Protein AF-A0AA35IEH1-F1 (afdb_monomer_lite)

pLDDT: mean 81.23, std 16.22, range [25.69, 96.12]

Foldseek 3Di:
DDDDDDDPDPPPDDQDDDPDVVVVVVCVLVVNDDDDDDCVVCVVCVVVVSDDDPDDDDDDPDDDDDDDDPVCPPPPVVVVVVVVVVVVD

Sequence (89 aa):
MVFAPWPATPVDAPGAELRLTSHLIQAVRAGIGIGLVPRILVEEELAKAELYSPGGAFASQRSYYLIYPPRNEALPSLRAFRSWLLEQI

Structure (mmCIF, N/CA/C/O backbone):
data_AF-A0AA35IEH1-F1
#
_entry.id   AF-A0AA35IEH1-F1
#
loop_
_atom_site.group_PDB
_atom_site.id
_atom_site.type_symbol
_atom_site.label_atom_id
_atom_site.label_alt_id
_atom_site.label_comp_id
_atom_site.label_asym_id
_atom_site.label_entity_id
_atom_site.label_seq_id
_atom_site.pdbx_PDB_ins_code
_atom_site.Cartn_x
_atom_site.Cartn_y
_atom_site.Cartn_z
_atom_site.occupancy
_atom_site.B_iso_or_equiv
_atom_site.auth_seq_id
_atom_site.auth_comp_id
_atom_site.auth_asym_id
_atom_site.auth_atom_id
_atom_site.pdbx_PDB_model_num
ATOM 1 N N . MET A 1 1 ? -20.852 2.602 19.941 1.00 33.91 1 MET A N 1
ATOM 2 C CA . MET A 1 1 ? -20.887 3.973 20.490 1.00 33.91 1 MET A CA 1
ATOM 3 C C . MET A 1 1 ? -20.902 3.880 22.010 1.00 33.91 1 MET A C 1
ATOM 5 O O . MET A 1 1 ? -21.933 3.533 22.560 1.00 33.91 1 MET A O 1
ATOM 9 N N . VAL A 1 2 ? -19.755 4.121 22.652 1.00 25.69 2 VAL A N 1
ATOM 10 C CA . VAL A 1 2 ? -19.599 4.463 24.079 1.00 25.69 2 VAL A CA 1
ATOM 11 C C . VAL A 1 2 ? -18.372 5.378 24.129 1.00 25.69 2 VAL A C 1
ATOM 13 O O . VAL A 1 2 ? -17.293 4.961 23.720 1.00 25.69 2 VAL A O 1
ATOM 16 N N . PHE A 1 3 ? -18.555 6.636 24.531 1.00 38.72 3 PHE A N 1
ATOM 17 C CA . PHE A 1 3 ? -17.480 7.614 24.720 1.00 38.72 3 PHE A CA 1
ATOM 18 C C . PHE A 1 3 ? -17.166 7.704 26.216 1.00 38.72 3 PHE A C 1
ATOM 20 O O . PHE A 1 3 ? -18.071 7.930 27.017 1.00 38.72 3 PHE A O 1
ATOM 27 N N . ALA A 1 4 ? -15.895 7.560 26.589 1.00 34.34 4 ALA A N 1
ATOM 28 C CA . ALA A 1 4 ? -15.389 8.109 27.844 1.00 34.34 4 ALA A CA 1
ATOM 29 C C . ALA A 1 4 ? -15.115 9.618 27.650 1.00 34.34 4 ALA A C 1
ATOM 31 O O . ALA A 1 4 ? -14.790 10.027 26.530 1.00 34.34 4 ALA A O 1
ATOM 32 N N . PRO A 1 5 ? -15.264 10.459 28.690 1.00 40.03 5 PRO A N 1
ATOM 33 C CA . PRO A 1 5 ? -15.059 11.898 28.572 1.00 40.03 5 PRO A CA 1
ATOM 34 C C . PRO A 1 5 ? -13.593 12.209 28.246 1.00 40.03 5 PRO A C 1
ATOM 36 O O . PRO A 1 5 ? -12.675 11.740 28.916 1.00 40.03 5 PRO A O 1
ATOM 39 N N . TRP A 1 6 ? -13.390 13.011 27.203 1.00 60.22 6 TRP A N 1
ATOM 40 C CA . TRP A 1 6 ?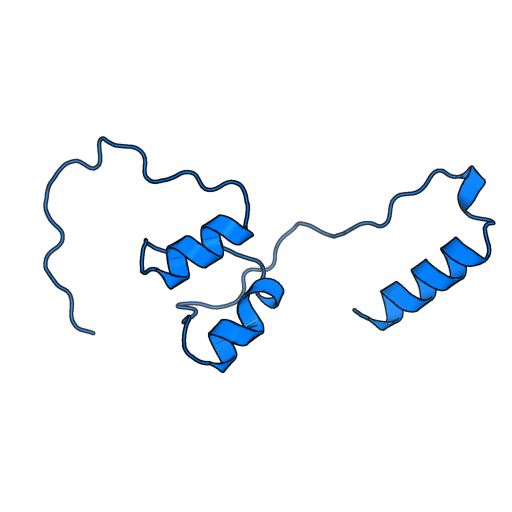 -12.093 13.567 26.827 1.00 60.22 6 TRP A CA 1
ATOM 41 C C . TRP A 1 6 ? -11.571 14.475 27.957 1.00 60.22 6 TRP A C 1
ATOM 43 O O . TRP A 1 6 ? -12.311 15.371 28.375 1.00 60.22 6 TRP A O 1
ATOM 53 N N . PRO A 1 7 ? -10.343 14.295 28.483 1.00 49.25 7 PRO A N 1
ATOM 54 C CA . PRO A 1 7 ? -9.817 15.208 29.487 1.00 49.25 7 PRO A CA 1
ATOM 55 C C . PRO A 1 7 ? -9.520 16.566 28.840 1.00 49.25 7 PRO A C 1
ATOM 57 O O . PRO A 1 7 ? -8.827 16.664 27.830 1.00 49.25 7 PRO A O 1
ATOM 60 N N . ALA A 1 8 ? -10.055 17.630 29.437 1.00 52.91 8 ALA A N 1
ATOM 61 C CA . ALA A 1 8 ? -9.873 19.021 29.029 1.00 52.91 8 ALA A CA 1
ATOM 62 C C . ALA A 1 8 ? -8.485 19.579 29.416 1.00 52.91 8 ALA A C 1
ATOM 64 O O . ALA A 1 8 ? -8.377 20.682 29.947 1.00 52.91 8 ALA A O 1
ATOM 65 N N . THR A 1 9 ? -7.416 18.815 29.189 1.00 56.47 9 THR A N 1
ATOM 66 C CA . THR A 1 9 ? -6.040 19.319 29.288 1.00 56.47 9 THR A CA 1
ATOM 67 C C . THR A 1 9 ? -5.594 19.830 27.919 1.00 56.47 9 THR A C 1
ATOM 69 O O . THR A 1 9 ? -5.822 19.125 26.931 1.00 56.47 9 THR A O 1
ATOM 72 N N . PRO A 1 10 ? -4.955 21.010 27.821 1.00 50.88 10 PRO A N 1
ATOM 73 C CA . PRO A 1 10 ? -4.354 21.457 26.570 1.00 50.88 10 PRO A CA 1
ATOM 74 C C . PRO A 1 10 ? -3.369 20.390 26.087 1.00 50.88 10 PRO A C 1
ATOM 76 O O . PRO A 1 10 ? -2.522 19.925 26.852 1.00 50.88 10 PRO A O 1
ATOM 79 N N . VAL A 1 11 ? -3.504 19.955 24.834 1.00 61.53 11 VAL A N 1
ATOM 80 C CA . VAL A 1 11 ? -2.551 19.036 24.197 1.00 61.53 11 VAL A CA 1
ATOM 81 C C . VAL A 1 11 ? -1.333 19.866 23.782 1.00 61.53 11 VAL A C 1
ATOM 83 O O . VAL A 1 11 ? -1.106 20.111 22.604 1.00 61.53 11 VAL A O 1
ATOM 86 N N . ASP A 1 12 ? -0.584 20.364 24.767 1.00 55.84 12 ASP A N 1
ATOM 87 C CA . ASP A 1 12 ? 0.607 21.197 24.532 1.00 55.84 12 ASP A CA 1
ATOM 88 C C . ASP A 1 12 ? 1.863 20.346 24.268 1.00 55.84 12 ASP A C 1
ATOM 90 O O . ASP A 1 12 ? 2.920 20.868 23.916 1.00 55.84 12 ASP A O 1
ATOM 94 N N . ALA A 1 13 ? 1.755 19.019 24.394 1.00 57.25 13 ALA A N 1
ATOM 95 C CA . ALA A 1 13 ? 2.762 18.086 23.911 1.00 57.25 13 ALA A CA 1
ATOM 96 C C . ALA A 1 13 ? 2.401 17.654 22.481 1.00 57.25 13 ALA A C 1
ATOM 98 O O . ALA A 1 13 ? 1.303 17.121 22.280 1.00 57.25 13 ALA A O 1
ATOM 99 N N . PRO A 1 14 ? 3.286 17.834 21.482 1.00 58.41 14 PRO A N 1
ATOM 100 C CA . PRO A 1 14 ? 3.041 17.275 20.162 1.00 58.41 14 PRO A CA 1
ATOM 101 C C . PRO A 1 14 ? 2.855 15.761 20.299 1.00 58.41 14 PRO A C 1
ATOM 103 O O . PRO A 1 14 ? 3.663 15.075 20.928 1.00 58.41 14 PRO A O 1
ATOM 106 N N . GLY A 1 15 ? 1.762 15.241 19.732 1.00 65.12 15 GLY A N 1
ATOM 107 C CA . GLY A 1 15 ? 1.568 13.799 19.603 1.00 65.12 15 GLY A CA 1
ATOM 108 C C . GLY A 1 15 ? 2.748 13.159 18.864 1.00 65.12 15 GLY A C 1
ATOM 109 O O . GLY A 1 15 ? 3.493 13.837 18.157 1.00 65.12 15 GLY A O 1
ATOM 110 N N . ALA A 1 16 ? 2.936 11.849 19.027 1.00 73.19 16 ALA A N 1
ATOM 111 C CA . ALA A 1 16 ? 4.062 11.150 18.414 1.00 73.19 16 ALA A CA 1
ATOM 112 C C . ALA A 1 16 ? 4.059 11.313 16.879 1.00 73.19 16 ALA A C 1
ATOM 114 O O . ALA A 1 16 ? 3.164 10.816 16.194 1.00 73.19 16 ALA A O 1
ATOM 115 N N . GLU A 1 17 ? 5.075 11.984 16.327 1.00 77.88 17 GLU A N 1
ATOM 116 C CA . GLU A 1 17 ? 5.271 12.085 14.878 1.00 77.88 17 GLU A CA 1
ATOM 117 C C . GLU A 1 17 ? 5.969 10.817 14.370 1.00 77.88 17 GLU A C 1
ATOM 119 O O . GLU A 1 17 ? 7.190 10.664 14.440 1.00 77.88 17 GLU A O 1
ATOM 124 N N . LEU A 1 18 ? 5.180 9.880 13.850 1.00 77.00 18 LEU A N 1
ATOM 125 C CA . LEU A 1 18 ? 5.688 8.627 13.302 1.00 77.00 18 LEU A CA 1
ATOM 126 C C . LEU A 1 18 ? 5.843 8.748 11.785 1.00 77.00 18 LEU A C 1
ATOM 128 O O . LEU A 1 18 ? 4.874 8.681 11.034 1.00 77.00 18 LEU A O 1
ATOM 132 N N . ARG A 1 19 ? 7.087 8.915 11.322 1.00 78.06 19 ARG A N 1
ATOM 133 C CA . ARG A 1 19 ? 7.407 9.048 9.886 1.00 78.06 19 ARG A CA 1
ATOM 134 C C . ARG A 1 19 ? 7.432 7.729 9.124 1.00 78.06 19 ARG A C 1
ATOM 136 O O . ARG A 1 19 ? 7.261 7.713 7.909 1.00 78.06 19 ARG A O 1
ATOM 143 N N . LEU A 1 20 ? 7.687 6.632 9.829 1.00 84.38 20 LEU A N 1
ATOM 144 C CA . LEU A 1 20 ? 7.709 5.294 9.254 1.00 84.38 20 LEU A CA 1
ATOM 145 C C . LEU A 1 20 ? 6.327 4.668 9.399 1.00 84.38 20 LEU A C 1
ATOM 147 O O . LEU A 1 20 ? 5.823 4.515 10.513 1.00 84.38 20 LEU A O 1
ATOM 151 N N . THR A 1 21 ? 5.744 4.257 8.276 1.00 83.50 21 THR A N 1
ATOM 152 C CA . THR A 1 21 ? 4.408 3.652 8.235 1.00 83.50 21 THR A CA 1
ATOM 153 C C . THR A 1 21 ? 4.308 2.408 9.118 1.00 83.50 21 THR A C 1
ATOM 155 O O . THR A 1 21 ? 3.287 2.206 9.762 1.00 83.50 21 THR A O 1
ATOM 158 N N . SER A 1 22 ? 5.377 1.611 9.225 1.00 87.69 22 SER A N 1
ATOM 159 C CA . SER A 1 22 ? 5.421 0.440 10.111 1.00 87.69 22 SER A CA 1
ATOM 160 C C . SER A 1 22 ? 5.223 0.812 11.583 1.00 87.69 22 SER A C 1
ATOM 162 O O . SER A 1 22 ? 4.411 0.190 12.262 1.00 87.69 22 SER A O 1
ATOM 164 N N . HIS A 1 23 ? 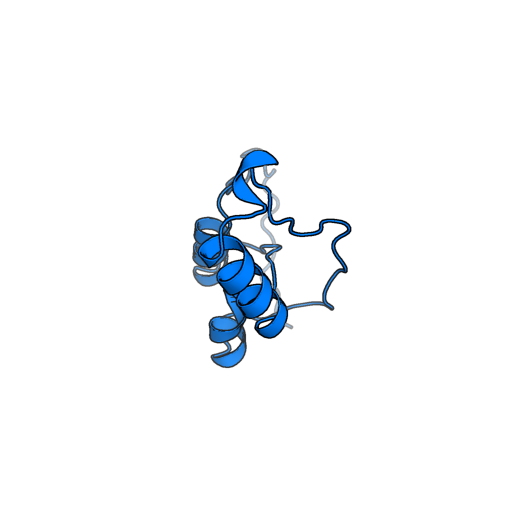5.910 1.848 12.074 1.00 89.75 23 HIS A N 1
ATOM 165 C CA . HIS A 1 23 ? 5.744 2.323 13.449 1.00 89.75 23 HIS A CA 1
ATOM 166 C C . HIS A 1 23 ? 4.350 2.900 13.680 1.00 89.75 23 HIS A C 1
ATOM 168 O O . HIS A 1 23 ? 3.763 2.651 14.730 1.00 89.75 23 HIS A O 1
ATOM 174 N N . LEU A 1 24 ? 3.801 3.617 12.693 1.00 89.69 24 LEU A N 1
ATOM 175 C CA . LEU A 1 24 ? 2.428 4.112 12.757 1.00 89.69 24 LEU A CA 1
ATOM 176 C C . LEU A 1 24 ? 1.426 2.957 12.895 1.00 89.69 24 LEU A C 1
ATOM 178 O O . LEU A 1 24 ? 0.566 3.011 13.767 1.00 89.69 24 LEU A O 1
ATOM 182 N N . ILE A 1 25 ? 1.571 1.890 12.103 1.00 89.50 25 ILE A N 1
ATOM 183 C CA . ILE A 1 25 ? 0.711 0.699 12.197 1.00 89.50 25 ILE A CA 1
ATOM 184 C C . ILE A 1 25 ? 0.811 0.066 13.589 1.00 89.50 25 ILE A C 1
ATOM 186 O O . ILE A 1 25 ? -0.219 -0.205 14.202 1.00 89.50 25 ILE A O 1
ATOM 190 N N . GLN A 1 26 ? 2.021 -0.118 14.130 1.00 89.94 26 GLN A N 1
ATOM 191 C CA . GLN A 1 26 ? 2.181 -0.687 15.475 1.00 89.94 26 GLN A CA 1
ATOM 192 C C . GLN A 1 26 ? 1.565 0.201 16.565 1.00 89.94 26 GLN A C 1
ATOM 194 O O . GLN A 1 26 ? 0.928 -0.318 17.478 1.00 89.94 26 GLN A O 1
ATOM 199 N N . ALA A 1 27 ? 1.699 1.526 16.461 1.00 89.88 27 ALA A N 1
ATOM 200 C CA . ALA A 1 27 ? 1.085 2.457 17.405 1.00 89.88 27 ALA A CA 1
ATOM 201 C C . ALA A 1 27 ? -0.449 2.370 17.372 1.00 89.88 27 ALA A C 1
ATOM 203 O O . ALA A 1 27 ? -1.078 2.243 18.421 1.00 89.88 27 ALA A O 1
ATOM 204 N N . VAL A 1 28 ? -1.052 2.346 16.179 1.00 92.06 28 VAL A N 1
ATOM 205 C CA . VAL A 1 28 ? -2.510 2.206 16.032 1.00 92.06 28 VAL A CA 1
ATOM 206 C C . VAL A 1 28 ? -2.988 0.848 16.557 1.00 92.06 28 VAL A C 1
ATOM 208 O O . VAL A 1 28 ? -3.976 0.801 17.287 1.00 92.06 28 VAL A O 1
ATOM 211 N N . ARG A 1 29 ? -2.263 -0.248 16.279 1.00 89.81 29 ARG A N 1
ATOM 212 C CA . ARG A 1 29 ? -2.562 -1.581 16.844 1.00 89.81 29 ARG A CA 1
ATOM 213 C C . ARG A 1 29 ? -2.480 -1.603 18.372 1.00 89.81 29 ARG A C 1
ATOM 215 O O . ARG A 1 29 ? -3.258 -2.298 19.014 1.00 89.81 29 ARG A O 1
ATOM 222 N N . ALA A 1 30 ? -1.578 -0.819 18.959 1.00 90.56 30 ALA A N 1
ATOM 223 C CA . ALA A 1 30 ? -1.465 -0.645 20.406 1.00 90.56 30 ALA A CA 1
ATOM 224 C C . ALA A 1 30 ? -2.536 0.296 21.004 1.00 90.56 30 ALA A C 1
ATOM 226 O O . ALA A 1 30 ? -2.482 0.602 22.194 1.00 90.56 30 ALA A O 1
ATOM 227 N N . GLY A 1 31 ? -3.496 0.777 20.204 1.00 87.56 31 GLY A N 1
ATOM 228 C CA . GLY A 1 31 ? -4.545 1.701 20.645 1.00 87.56 31 GLY A CA 1
ATOM 229 C C . GLY A 1 31 ? -4.083 3.155 20.773 1.00 87.56 31 GLY A C 1
ATOM 230 O O . GLY A 1 31 ? -4.774 3.974 21.378 1.00 87.56 31 GLY A O 1
ATOM 231 N N . ILE A 1 32 ? -2.923 3.499 20.207 1.00 88.25 32 ILE A N 1
ATOM 232 C CA . ILE A 1 32 ? -2.345 4.843 20.260 1.00 88.25 32 ILE A CA 1
ATOM 233 C C . ILE A 1 32 ? -2.825 5.634 19.035 1.00 88.25 32 ILE A C 1
ATOM 235 O O . ILE A 1 32 ? -2.118 5.794 18.040 1.00 88.25 32 ILE A O 1
ATOM 239 N N . GLY A 1 33 ? -4.054 6.143 19.123 1.00 87.38 33 GLY A N 1
ATOM 240 C CA . GLY A 1 33 ? -4.621 7.086 18.155 1.00 87.38 33 GLY A CA 1
ATOM 241 C C . GLY A 1 33 ? -5.095 6.464 16.836 1.00 87.38 33 GLY A C 1
ATOM 242 O O . GLY A 1 33 ? -5.520 5.313 16.782 1.00 87.38 33 GLY A O 1
ATOM 243 N N . ILE A 1 34 ? -5.079 7.271 15.769 1.00 88.38 34 ILE A N 1
ATOM 244 C CA . ILE A 1 34 ? -5.556 6.921 14.422 1.00 88.38 34 ILE A CA 1
ATOM 245 C C . ILE A 1 34 ? -4.423 7.180 13.424 1.00 88.38 34 ILE A C 1
ATOM 247 O O . ILE A 1 34 ? -3.748 8.205 13.509 1.00 88.38 34 ILE A O 1
ATOM 251 N N . GLY A 1 35 ? -4.232 6.273 12.462 1.00 88.38 35 GLY A N 1
ATOM 252 C CA . GLY A 1 35 ? -3.205 6.387 11.426 1.00 88.38 35 GLY A CA 1
ATOM 253 C C . GLY A 1 35 ? -3.781 6.301 10.017 1.00 88.38 35 GLY A C 1
ATOM 254 O O . GLY A 1 35 ? -4.633 5.461 9.733 1.00 88.38 35 GLY A O 1
ATOM 255 N N . LEU A 1 36 ? -3.288 7.159 9.122 1.00 87.50 36 LEU A N 1
ATOM 256 C CA . LEU A 1 36 ? -3.572 7.086 7.690 1.00 87.50 36 LEU A CA 1
ATOM 257 C C . LEU A 1 36 ? -2.447 6.314 6.998 1.00 87.50 36 LEU A C 1
ATOM 259 O O . LEU A 1 36 ? -1.316 6.794 6.926 1.00 87.50 36 LEU A O 1
ATOM 263 N N . VAL A 1 37 ? -2.760 5.127 6.481 1.00 87.44 37 VAL A N 1
ATOM 264 C CA . VAL A 1 37 ? -1.785 4.227 5.851 1.00 87.44 37 VAL A CA 1
ATOM 265 C C . VAL A 1 37 ? -2.339 3.625 4.558 1.00 87.44 37 VAL A C 1
ATOM 267 O O . VAL A 1 37 ? -3.559 3.507 4.415 1.00 87.44 37 VAL A O 1
ATOM 270 N N . PRO A 1 38 ? -1.478 3.235 3.599 1.00 87.31 38 PRO A N 1
ATOM 271 C CA . PRO A 1 38 ? -1.899 2.433 2.457 1.00 87.31 38 PRO A CA 1
ATOM 272 C C . PRO A 1 38 ? -2.601 1.152 2.915 1.00 87.31 38 PRO A C 1
ATOM 274 O O . PRO A 1 38 ? -2.059 0.413 3.735 1.00 87.31 38 PRO A O 1
ATOM 277 N N . ARG A 1 39 ? -3.785 0.875 2.355 1.00 86.38 39 ARG A N 1
ATOM 278 C CA . ARG A 1 39 ? -4.629 -0.263 2.758 1.00 86.38 39 ARG A CA 1
ATOM 279 C C . ARG A 1 39 ? -3.895 -1.600 2.694 1.00 86.38 39 ARG A C 1
ATOM 281 O O . ARG A 1 39 ? -4.021 -2.380 3.624 1.00 86.38 39 ARG A O 1
ATOM 288 N N . ILE A 1 40 ? -3.089 -1.802 1.650 1.00 86.88 40 ILE A N 1
ATOM 289 C CA . ILE A 1 40 ? -2.312 -3.029 1.418 1.00 86.88 40 ILE A CA 1
ATOM 290 C C . ILE A 1 40 ? -1.400 -3.408 2.596 1.00 86.88 40 ILE A C 1
ATOM 292 O O . ILE A 1 40 ? -1.097 -4.576 2.790 1.00 86.88 40 ILE A O 1
ATOM 296 N N . LEU A 1 41 ? -0.973 -2.436 3.410 1.00 89.31 41 LEU A N 1
ATOM 297 C CA . LEU A 1 41 ? -0.085 -2.686 4.548 1.00 89.31 41 LEU A CA 1
ATOM 298 C C . LEU A 1 41 ? -0.813 -3.166 5.806 1.00 89.31 41 LEU A C 1
ATOM 300 O O . LEU A 1 41 ? -0.142 -3.511 6.770 1.00 89.31 41 LEU A O 1
ATOM 304 N N . VAL A 1 42 ? -2.148 -3.122 5.821 1.00 91.12 42 VAL A N 1
ATOM 305 C CA . VAL A 1 42 ? -2.976 -3.479 6.984 1.00 91.12 42 VAL A CA 1
ATOM 306 C C . VAL A 1 42 ? -4.087 -4.473 6.633 1.00 91.12 42 VAL A C 1
ATOM 308 O O . VAL A 1 42 ? -5.063 -4.606 7.368 1.00 91.12 42 VAL A O 1
ATOM 311 N N . GLU A 1 43 ? -4.003 -5.142 5.479 1.00 91.19 43 GLU A N 1
ATOM 312 C CA . GLU A 1 43 ? -5.047 -6.075 5.029 1.00 91.19 43 GLU A CA 1
ATOM 313 C C . GLU A 1 43 ? -5.224 -7.254 5.983 1.00 91.19 43 GLU A C 1
ATOM 315 O O . GLU A 1 43 ? -6.355 -7.668 6.235 1.00 91.19 43 GLU A O 1
ATOM 320 N N . GLU A 1 44 ? -4.130 -7.757 6.553 1.00 91.06 44 GLU A N 1
ATOM 321 C CA . GLU A 1 44 ? -4.166 -8.858 7.511 1.00 91.06 44 GLU A CA 1
ATOM 322 C C . GLU A 1 44 ? -4.830 -8.433 8.826 1.00 91.06 44 GLU A C 1
ATOM 324 O O . GLU A 1 44 ? -5.712 -9.128 9.331 1.00 91.06 44 GLU A O 1
ATOM 329 N N . GLU A 1 45 ? -4.473 -7.268 9.360 1.00 91.50 45 GLU A N 1
ATOM 330 C CA . GLU A 1 45 ? -5.063 -6.712 10.576 1.00 91.50 45 GLU A CA 1
ATOM 331 C C . GLU A 1 45 ? -6.548 -6.387 10.395 1.00 91.50 45 GLU A C 1
ATOM 333 O O . GLU A 1 45 ? -7.344 -6.602 11.312 1.00 91.50 45 GLU A O 1
ATOM 338 N N . LEU A 1 46 ? -6.935 -5.903 9.211 1.00 90.75 46 LEU A N 1
ATOM 339 C CA . LEU A 1 46 ? -8.339 -5.704 8.851 1.00 90.75 46 LEU A CA 1
ATOM 340 C C . LEU A 1 46 ? -9.080 -7.047 8.761 1.00 90.75 46 LEU A C 1
ATOM 342 O O . LEU A 1 46 ? -10.197 -7.157 9.263 1.00 90.75 46 LEU A O 1
ATOM 346 N N . ALA A 1 47 ? -8.467 -8.076 8.164 1.00 93.00 47 ALA A N 1
ATOM 347 C CA . ALA A 1 47 ? -9.058 -9.410 8.049 1.00 93.00 47 ALA A CA 1
ATOM 348 C C . ALA A 1 47 ? -9.225 -10.101 9.414 1.00 93.00 47 ALA A C 1
ATOM 350 O O . ALA A 1 47 ? -10.214 -10.799 9.635 1.00 93.00 47 ALA A O 1
ATOM 351 N N . LYS A 1 48 ? -8.290 -9.877 10.343 1.00 94.00 48 LYS A N 1
ATOM 352 C CA .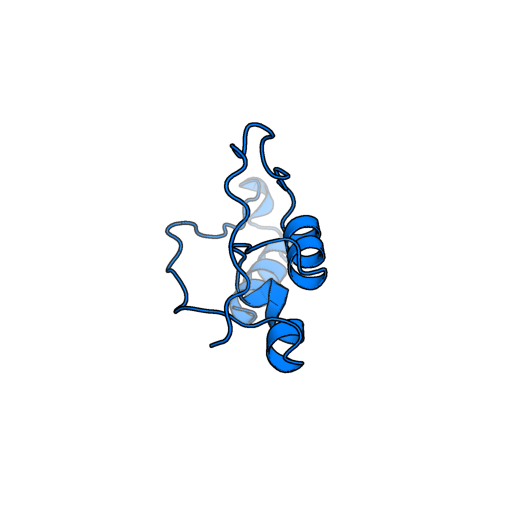 LYS A 1 48 ? -8.333 -10.394 11.721 1.00 94.00 48 LYS A CA 1
ATOM 353 C C . LYS A 1 48 ? -9.174 -9.545 12.678 1.00 94.00 48 LYS A C 1
ATOM 355 O O . LYS A 1 48 ? -9.281 -9.897 13.849 1.00 94.00 48 LYS A O 1
ATOM 360 N N . ALA A 1 49 ? -9.756 -8.443 12.200 1.00 90.06 49 ALA A N 1
ATOM 361 C CA . ALA A 1 49 ? -10.463 -7.456 13.018 1.00 90.06 49 ALA A CA 1
ATOM 362 C C . ALA A 1 49 ? -9.612 -6.864 14.166 1.00 90.06 49 ALA A C 1
ATOM 364 O O . ALA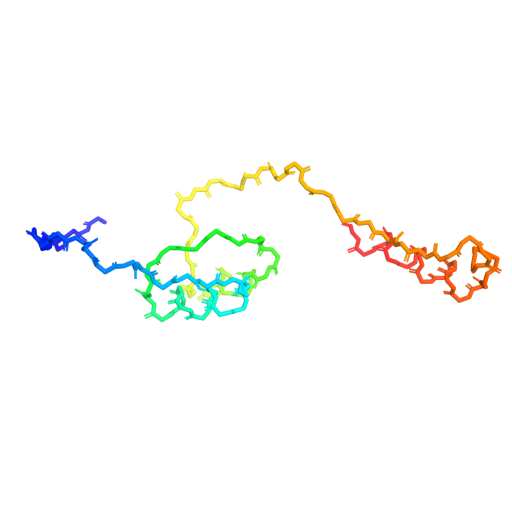 A 1 49 ? -10.150 -6.392 15.166 1.00 90.06 49 ALA A O 1
ATOM 365 N N . GLU A 1 50 ? -8.285 -6.860 14.013 1.00 90.69 50 GLU A N 1
ATOM 366 C CA . GLU A 1 50 ? -7.359 -6.166 14.918 1.00 90.69 50 GLU A CA 1
ATOM 367 C C . GLU A 1 50 ? -7.370 -4.653 14.668 1.00 90.69 50 GLU A C 1
ATOM 369 O O . GLU A 1 50 ? -7.159 -3.861 15.585 1.00 90.69 50 GLU A O 1
ATOM 374 N N . LEU A 1 51 ? -7.634 -4.250 13.422 1.00 90.62 51 LEU A N 1
ATOM 375 C CA . LEU A 1 51 ? -7.830 -2.863 13.024 1.00 90.62 51 LEU A CA 1
ATOM 376 C C . LEU A 1 51 ? -9.204 -2.685 12.383 1.00 90.62 51 LEU A C 1
ATOM 378 O O . LEU A 1 51 ? -9.746 -3.580 11.738 1.00 90.62 51 LEU A O 1
ATOM 382 N N . TYR A 1 52 ? -9.748 -1.480 12.524 1.00 89.88 52 TYR A N 1
ATOM 383 C CA . TYR A 1 52 ? -10.988 -1.067 11.882 1.00 89.88 52 TYR A CA 1
ATOM 384 C C . TYR A 1 52 ? -10.759 0.223 11.095 1.00 89.88 52 TYR A C 1
ATOM 386 O O . TYR A 1 52 ? -10.101 1.143 11.579 1.00 89.88 52 TYR A O 1
ATOM 394 N N . SER A 1 53 ? -11.316 0.302 9.885 1.00 89.00 53 SER A N 1
ATOM 395 C CA . SER A 1 53 ? -11.253 1.506 9.055 1.00 89.00 53 SER A CA 1
ATOM 396 C C . SER A 1 53 ? -12.548 2.316 9.209 1.00 89.00 53 SER A C 1
ATOM 398 O O . SER A 1 53 ? -13.600 1.855 8.766 1.00 89.00 53 SER A O 1
ATOM 400 N N . PRO A 1 54 ? -12.516 3.514 9.826 1.00 82.25 54 PRO A N 1
ATOM 401 C CA . PRO A 1 54 ? -13.719 4.304 10.093 1.00 82.25 54 PRO A CA 1
ATOM 402 C C . PRO A 1 54 ? -14.285 5.043 8.867 1.00 82.25 54 PRO A C 1
ATOM 404 O O . PRO A 1 54 ? -15.251 5.789 9.013 1.00 82.25 54 PRO A O 1
ATOM 407 N N . GLY A 1 55 ? -13.717 4.861 7.670 1.00 78.00 55 GLY A N 1
ATOM 408 C CA . GLY A 1 55 ? -14.139 5.560 6.456 1.00 78.00 55 GLY A CA 1
ATOM 409 C C . GLY A 1 55 ? -13.720 4.851 5.167 1.00 78.00 55 GLY A C 1
ATOM 410 O O . GLY A 1 55 ? -13.108 3.786 5.190 1.00 78.00 55 GLY A O 1
ATOM 411 N N . GLY A 1 56 ? -14.073 5.446 4.026 1.00 74.81 56 GLY A N 1
ATOM 412 C CA . GLY A 1 56 ? -13.696 4.940 2.706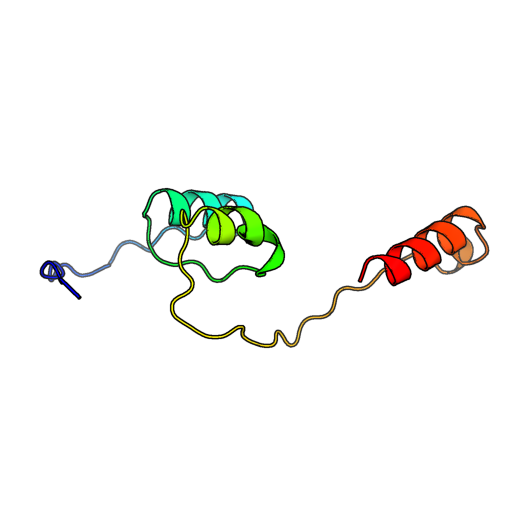 1.00 74.81 56 GLY A CA 1
ATOM 413 C C . GLY A 1 56 ? -12.219 5.169 2.377 1.00 74.81 56 GLY A C 1
ATOM 414 O O . GLY A 1 56 ? -11.558 6.028 2.960 1.00 74.81 56 GLY A O 1
ATOM 415 N N . ALA A 1 57 ? -11.699 4.409 1.412 1.00 74.69 57 ALA A N 1
ATOM 416 C CA . ALA A 1 57 ? -10.357 4.634 0.891 1.00 74.69 57 ALA A CA 1
ATOM 417 C C . ALA A 1 57 ? -10.269 6.015 0.220 1.00 74.69 57 ALA A C 1
ATOM 419 O O . ALA A 1 57 ? -11.110 6.373 -0.604 1.00 74.69 57 ALA A O 1
ATOM 420 N N . PHE A 1 58 ? -9.227 6.774 0.547 1.00 78.25 58 PHE A N 1
ATOM 421 C CA . PHE A 1 58 ? -8.923 8.029 -0.130 1.00 78.25 58 PHE A CA 1
ATOM 422 C C . PHE A 1 58 ? -8.006 7.749 -1.318 1.00 78.25 58 PHE A C 1
ATOM 424 O O . PHE A 1 58 ? -6.932 7.167 -1.154 1.00 78.25 58 PHE A O 1
ATOM 431 N N . ALA A 1 59 ? -8.416 8.173 -2.516 1.00 74.38 59 ALA A N 1
ATOM 432 C CA . ALA A 1 59 ? -7.555 8.111 -3.688 1.00 74.38 59 ALA A CA 1
ATOM 433 C C . ALA A 1 59 ? -6.352 9.040 -3.473 1.00 74.38 59 ALA A C 1
ATOM 435 O O . ALA A 1 59 ? -6.484 10.263 -3.403 1.00 74.38 59 ALA A O 1
ATOM 436 N N . SER A 1 60 ? -5.171 8.446 -3.336 1.00 73.00 60 SER A N 1
ATOM 437 C CA . SER A 1 60 ? -3.927 9.201 -3.278 1.00 73.00 60 SER A CA 1
ATOM 438 C C . SER A 1 60 ? -3.601 9.743 -4.667 1.00 73.00 60 SER A C 1
ATOM 440 O O . SER A 1 60 ? -3.665 9.012 -5.649 1.00 73.00 60 SER A O 1
ATOM 442 N N . GLN A 1 61 ? -3.173 11.004 -4.752 1.00 77.31 61 GLN A N 1
ATOM 443 C CA . GLN A 1 61 ? -2.620 11.573 -5.990 1.00 77.31 61 GLN A CA 1
ATOM 444 C C . GLN A 1 61 ? -1.180 11.095 -6.270 1.00 77.31 61 GLN A C 1
ATOM 446 O O . GLN A 1 61 ? -0.541 11.555 -7.213 1.00 77.31 61 GLN A O 1
ATOM 451 N N . ARG A 1 62 ? -0.626 10.216 -5.422 1.00 74.38 62 ARG A N 1
ATOM 452 C CA . ARG A 1 62 ? 0.741 9.698 -5.548 1.00 74.38 62 ARG A CA 1
ATOM 453 C C . ARG A 1 62 ? 0.736 8.361 -6.284 1.00 74.38 62 ARG A C 1
ATOM 455 O O . ARG A 1 62 ? 0.007 7.455 -5.893 1.00 74.38 62 ARG A O 1
ATOM 462 N N . SER A 1 63 ? 1.627 8.233 -7.262 1.00 80.38 63 SER A N 1
ATOM 463 C CA . SER A 1 63 ? 1.868 7.000 -8.018 1.00 80.38 63 SER A CA 1
ATOM 464 C C . SER A 1 63 ? 3.240 6.417 -7.688 1.00 80.38 63 SER A C 1
ATOM 466 O O . SER A 1 63 ? 4.167 7.149 -7.336 1.00 80.38 63 SER A O 1
ATOM 468 N N . TYR A 1 64 ? 3.376 5.101 -7.826 1.00 82.06 64 TYR A N 1
ATOM 469 C CA . TYR A 1 64 ? 4.652 4.402 -7.693 1.00 82.06 64 TYR A CA 1
ATOM 470 C C . TYR A 1 64 ? 5.319 4.277 -9.065 1.00 82.06 64 TYR A C 1
ATOM 472 O O . TYR A 1 64 ? 4.669 3.910 -10.041 1.00 82.06 64 TYR A O 1
ATOM 480 N N . TYR A 1 65 ? 6.616 4.578 -9.139 1.00 88.00 65 TYR A N 1
ATOM 481 C CA . TYR A 1 65 ? 7.383 4.559 -10.384 1.00 88.00 65 TYR A CA 1
ATOM 482 C C . TYR A 1 65 ? 8.604 3.651 -10.249 1.00 88.00 65 TYR A C 1
ATOM 484 O O . TYR A 1 65 ? 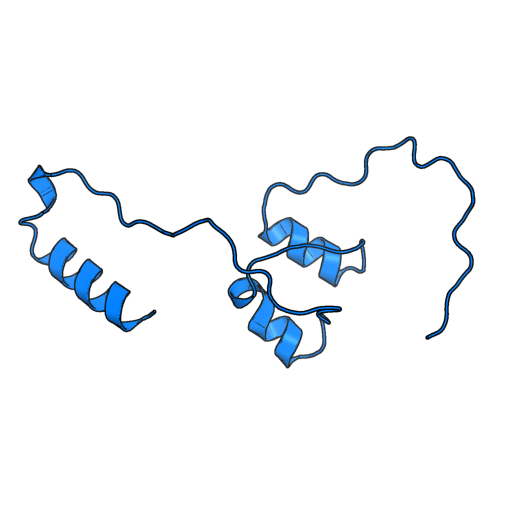9.345 3.733 -9.270 1.00 88.00 65 TYR A O 1
ATOM 492 N N . LEU A 1 66 ? 8.841 2.820 -11.263 1.00 90.56 66 LEU A N 1
ATOM 493 C CA . LEU A 1 66 ? 10.084 2.070 -11.415 1.00 90.56 66 LEU A CA 1
ATOM 494 C C . LEU A 1 66 ? 11.109 2.959 -12.134 1.00 90.56 66 LEU A C 1
ATOM 496 O O . LEU A 1 66 ? 10.926 3.285 -13.305 1.00 90.56 66 LEU A O 1
ATOM 500 N N . ILE A 1 67 ? 12.181 3.348 -11.439 1.00 93.25 67 ILE A N 1
ATOM 501 C CA . ILE A 1 67 ? 13.226 4.238 -11.968 1.00 93.25 67 ILE A CA 1
ATOM 502 C C . ILE A 1 67 ? 14.522 3.446 -12.163 1.00 93.25 67 ILE A C 1
ATOM 504 O O . ILE A 1 67 ? 14.989 2.769 -11.249 1.00 93.25 67 ILE A O 1
ATOM 508 N N . TYR A 1 68 ? 15.126 3.554 -13.347 1.00 93.12 68 TYR A N 1
ATOM 509 C CA . TYR A 1 68 ? 16.412 2.938 -13.677 1.00 93.12 68 TYR A CA 1
ATOM 510 C C . TYR A 1 68 ? 17.217 3.812 -14.655 1.00 93.12 68 TYR A C 1
ATOM 512 O O . TYR A 1 68 ? 16.629 4.588 -15.410 1.00 93.12 68 TYR A O 1
ATOM 520 N N . PRO A 1 69 ? 18.561 3.707 -14.679 1.00 94.06 69 PRO A N 1
ATOM 521 C CA . PRO A 1 69 ? 19.379 4.424 -15.654 1.00 94.06 69 PRO A CA 1
ATOM 522 C C . PRO A 1 69 ? 19.043 4.005 -17.097 1.00 94.06 69 PRO A C 1
ATOM 524 O O . PRO A 1 69 ? 18.912 2.804 -17.333 1.00 94.06 69 PRO A O 1
ATOM 527 N N . PRO A 1 70 ? 19.018 4.920 -18.087 1.00 91.31 70 PRO A N 1
ATOM 528 C CA . PRO A 1 70 ? 18.657 4.586 -19.472 1.00 91.31 70 PRO A CA 1
ATOM 529 C C . PRO A 1 70 ? 19.489 3.447 -20.079 1.00 91.31 70 PRO A C 1
ATOM 531 O O . PRO A 1 70 ? 18.964 2.565 -20.748 1.00 91.31 70 PRO A O 1
ATOM 534 N N . ARG A 1 71 ? 20.787 3.386 -19.753 1.00 92.19 71 ARG A N 1
ATOM 535 C CA . ARG A 1 71 ? 21.696 2.310 -20.196 1.00 92.19 71 ARG A CA 1
ATOM 536 C C . ARG A 1 71 ? 21.253 0.898 -19.772 1.00 92.19 71 ARG A C 1
ATOM 538 O O . ARG A 1 71 ? 21.688 -0.077 -20.373 1.00 92.19 71 ARG A O 1
ATOM 545 N N . ASN A 1 72 ? 20.412 0.786 -18.742 1.00 91.81 72 ASN A N 1
ATOM 546 C CA . ASN A 1 72 ? 19.928 -0.488 -18.218 1.00 91.81 72 ASN A CA 1
ATOM 547 C C . ASN A 1 72 ? 18.646 -0.968 -18.916 1.00 91.81 72 ASN A C 1
ATOM 549 O O . ASN A 1 72 ? 18.239 -2.101 -18.689 1.00 91.81 72 ASN A O 1
ATOM 553 N N . GLU A 1 73 ? 18.015 -0.158 -19.772 1.00 89.75 73 GLU A N 1
ATOM 554 C CA . GLU A 1 73 ? 16.745 -0.492 -20.438 1.00 89.75 73 GLU A CA 1
ATOM 555 C C . GLU A 1 73 ? 16.825 -1.754 -21.320 1.00 89.75 73 GLU A C 1
ATOM 557 O O . GLU A 1 73 ? 15.849 -2.494 -21.484 1.00 89.75 73 GLU A O 1
ATOM 562 N N . ALA A 1 74 ? 18.008 -2.020 -21.876 1.00 91.19 74 ALA A N 1
ATOM 563 C CA . ALA A 1 74 ? 18.273 -3.201 -22.688 1.00 91.19 74 ALA A CA 1
ATOM 564 C C . ALA A 1 74 ? 18.557 -4.467 -21.860 1.00 91.19 74 ALA A C 1
ATOM 566 O O . ALA A 1 74 ? 18.638 -5.548 -22.441 1.00 91.19 74 ALA A O 1
ATOM 567 N N . LEU A 1 75 ? 18.703 -4.371 -20.529 1.00 96.12 75 LEU A N 1
ATOM 568 C CA . LEU A 1 75 ? 18.995 -5.533 -19.687 1.00 96.12 75 LEU A CA 1
ATOM 569 C C . LEU A 1 75 ? 17.805 -6.507 -19.691 1.00 96.12 75 LEU A C 1
ATOM 571 O O . LEU A 1 75 ? 16.713 -6.136 -19.244 1.00 96.12 75 LEU A O 1
ATOM 575 N N . PRO A 1 76 ? 17.997 -7.770 -20.120 1.00 94.75 76 PRO A N 1
ATOM 576 C CA . PRO A 1 76 ? 16.916 -8.754 -20.150 1.00 94.75 76 PRO A CA 1
ATOM 577 C C . PRO A 1 76 ? 16.289 -8.995 -18.772 1.00 94.75 76 PRO A C 1
ATOM 579 O O . PRO A 1 76 ? 15.071 -9.107 -18.662 1.00 94.75 76 PRO A O 1
ATOM 582 N N . SER A 1 77 ? 17.101 -8.996 -17.711 1.00 95.44 77 SER A N 1
ATOM 583 C CA . SER A 1 77 ? 16.637 -9.151 -16.328 1.00 95.44 77 SER A CA 1
ATOM 584 C C . SER A 1 77 ? 15.738 -8.001 -15.872 1.00 95.44 77 SER A C 1
ATOM 586 O O . SER A 1 77 ? 14.730 -8.242 -15.214 1.00 95.44 77 SER A O 1
ATOM 588 N N . LEU A 1 78 ? 16.048 -6.759 -16.264 1.00 94.81 78 LEU A N 1
ATOM 589 C CA . LEU A 1 78 ? 15.208 -5.603 -15.951 1.00 94.81 78 LEU A CA 1
ATOM 590 C C . LEU A 1 78 ? 13.863 -5.684 -16.679 1.00 94.81 78 LEU A C 1
ATOM 592 O O . LEU A 1 78 ? 12.827 -5.395 -16.085 1.00 94.81 78 LEU A O 1
ATOM 596 N N . ARG A 1 79 ? 13.867 -6.098 -17.951 1.00 94.19 79 ARG A N 1
ATOM 597 C CA . ARG A 1 79 ? 12.634 -6.293 -18.729 1.00 94.19 79 ARG A CA 1
ATOM 598 C C . ARG A 1 79 ? 11.761 -7.393 -18.135 1.00 94.19 79 ARG A C 1
ATOM 600 O O . ARG A 1 79 ? 10.557 -7.189 -18.002 1.00 94.19 79 ARG A O 1
ATOM 607 N N . ALA A 1 80 ? 12.366 -8.514 -17.744 1.00 94.88 80 ALA A N 1
ATOM 608 C CA . ALA A 1 80 ? 11.665 -9.603 -17.071 1.00 94.88 80 ALA A CA 1
ATOM 609 C C . ALA A 1 80 ? 11.050 -9.129 -15.746 1.00 94.88 80 ALA A C 1
ATOM 611 O O . ALA A 1 80 ? 9.855 -9.306 -15.534 1.00 94.88 80 ALA A O 1
ATOM 612 N N . PHE A 1 81 ? 11.828 -8.436 -14.906 1.00 94.88 81 PHE A N 1
ATOM 613 C CA . PHE A 1 81 ? 11.341 -7.890 -13.639 1.00 94.88 81 PHE A CA 1
ATOM 614 C C . PHE A 1 81 ? 10.210 -6.874 -13.827 1.00 94.88 81 PHE A C 1
ATOM 616 O O . PHE A 1 81 ? 9.198 -6.956 -13.141 1.00 94.88 81 PHE A O 1
ATOM 623 N N . ARG A 1 82 ? 10.347 -5.936 -14.775 1.00 93.62 82 ARG A N 1
ATOM 624 C CA . ARG A 1 82 ? 9.294 -4.961 -15.093 1.00 93.62 82 ARG A CA 1
ATOM 625 C C . ARG A 1 82 ? 8.012 -5.653 -15.556 1.00 93.62 82 ARG A C 1
ATOM 627 O O . ARG A 1 82 ? 6.938 -5.234 -15.146 1.00 93.62 82 ARG A O 1
ATOM 634 N N . SER A 1 83 ? 8.132 -6.663 -16.417 1.00 94.31 83 SER A N 1
ATOM 635 C CA . SER A 1 83 ? 6.974 -7.398 -16.944 1.00 94.31 83 SER A CA 1
ATOM 636 C C . SER A 1 83 ? 6.258 -8.137 -15.819 1.00 94.31 83 SER A C 1
ATOM 638 O O . SER A 1 83 ? 5.069 -7.929 -15.626 1.00 94.31 83 SER A O 1
ATOM 640 N N . TRP A 1 84 ? 7.012 -8.875 -15.001 1.00 95.50 84 TRP A N 1
ATOM 641 C CA . TRP A 1 84 ? 6.482 -9.536 -13.812 1.00 95.50 84 TRP A CA 1
ATOM 642 C C . TRP A 1 84 ? 5.819 -8.547 -12.843 1.00 95.50 84 TRP A C 1
ATOM 644 O O . TRP A 1 84 ? 4.709 -8.793 -12.392 1.00 95.50 84 TRP A O 1
ATOM 654 N N . LEU A 1 85 ? 6.449 -7.402 -12.553 1.00 92.44 85 LEU A N 1
ATOM 655 C CA . LEU A 1 85 ? 5.906 -6.408 -11.621 1.00 92.44 85 LEU A CA 1
ATOM 656 C C . LEU A 1 85 ? 4.542 -5.874 -12.077 1.00 92.44 85 LEU A C 1
ATOM 658 O O . LEU A 1 85 ? 3.669 -5.653 -11.246 1.00 92.44 85 LEU A O 1
ATOM 662 N N . LEU A 1 86 ? 4.357 -5.679 -13.385 1.00 91.56 86 LEU A N 1
ATOM 663 C CA . LEU A 1 86 ? 3.085 -5.231 -13.955 1.00 91.56 86 LEU A CA 1
ATOM 664 C C . LEU A 1 86 ? 1.994 -6.310 -13.914 1.00 91.56 86 LEU A C 1
ATOM 666 O O . LEU A 1 86 ? 0.823 -5.963 -13.974 1.00 91.56 86 LEU A O 1
ATOM 670 N N . GLU A 1 87 ? 2.357 -7.587 -13.793 1.00 93.88 87 GLU A N 1
ATOM 671 C CA . GLU A 1 87 ? 1.409 -8.690 -13.584 1.00 93.88 87 GLU A CA 1
ATOM 672 C C . GLU A 1 87 ? 0.973 -8.829 -12.113 1.00 93.88 87 GLU A C 1
ATOM 674 O O . GLU A 1 87 ? 0.012 -9.541 -11.835 1.00 93.88 87 GLU A O 1
ATOM 679 N N . GLN A 1 88 ? 1.679 -8.196 -11.164 1.00 85.44 88 GLN A N 1
ATOM 680 C CA . GLN A 1 88 ? 1.375 -8.262 -9.723 1.00 85.44 88 GLN A CA 1
ATOM 681 C C . GLN A 1 88 ? 0.523 -7.089 -9.204 1.00 85.44 88 GLN A C 1
ATOM 683 O O . GLN A 1 88 ? 0.254 -7.028 -8.003 1.00 85.44 88 GLN A O 1
ATOM 688 N N . ILE A 1 89 ? 0.160 -6.137 -10.069 1.00 71.38 89 ILE A N 1
ATOM 689 C CA . ILE A 1 89 ? -0.676 -4.967 -9.741 1.00 71.38 89 ILE A CA 1
ATOM 690 C C . ILE A 1 89 ? -2.095 -5.223 -10.239 1.00 71.38 89 ILE A C 1
ATOM 692 O O . ILE A 1 89 ? -3.036 -4.937 -9.467 1.00 71.38 89 ILE A O 1
#

Radius of gyration: 19.85 Å; chains: 1; bounding box: 43×32×52 Å

Secondary structure (DSSP, 8-state):
--PPPPP-----SPP----SHHHHHHHHHTT-S-----GGGGHHHHHTTSS---SPPP--S--------GGGTT-HHHHHHHHHHHH--